Protein AF-A0A7C7JRC0-F1 (afdb_monomer_lite)

Sequence (87 aa):
MTVAYYDTYTGPPSKDRPAMFNGAFGVDVRNADGLIVVSDMTTGFWAFRMEGFSGWNGADWGMPDISSAQKWDEDLGEISFSPGGSR

pLDDT: mean 79.67, std 15.11, range [39.03, 96.31]

Secondary structure (DSSP, 8-state):
----------S---SSS-GGGGSEEEEEE-TTT-EEEEEETTTEEEEEE-TT-----GGGGT--S--GGG-SSS---------PPP-

Foldseek 3Di:
DDDDDPQQQPDDADPPDGSSQQGWDDWDAQQVFGWIWTAGNPPGIDIDGDPPRNGDAVVVVVHDPDDVSRCNPPDPDDPPPDPDDDD

Radius of gyration: 20.68 Å; chains: 1; bounding box: 36×51×62 Å

Structure (mmCIF, N/CA/C/O backbone):
data_AF-A0A7C7JRC0-F1
#
_entry.id   AF-A0A7C7JRC0-F1
#
loop_
_atom_site.group_PDB
_atom_site.id
_atom_site.type_symbol
_atom_site.label_atom_id
_atom_site.label_alt_id
_atom_site.label_comp_id
_atom_site.label_asym_id
_atom_site.label_entity_id
_atom_site.label_seq_id
_atom_site.pdbx_PDB_ins_code
_atom_site.Cartn_x
_atom_site.Cartn_y
_atom_site.Cartn_z
_atom_site.occupancy
_atom_site.B_iso_or_equiv
_atom_site.auth_seq_id
_atom_site.auth_comp_id
_atom_site.auth_asym_id
_atom_site.auth_atom_id
_atom_site.pdbx_PDB_model_num
ATOM 1 N N . MET A 1 1 ? -6.977 -23.693 -3.938 1.00 39.03 1 MET A N 1
ATOM 2 C CA . MET A 1 1 ? -5.695 -22.981 -3.762 1.00 39.03 1 MET A CA 1
ATOM 3 C C . MET A 1 1 ? -5.815 -21.652 -4.474 1.00 39.03 1 MET A C 1
ATOM 5 O O . MET A 1 1 ? -6.140 -21.662 -5.653 1.00 39.03 1 MET A O 1
ATOM 9 N N . THR A 1 2 ? -5.599 -20.542 -3.776 1.00 40.91 2 THR A N 1
ATOM 10 C CA . THR A 1 2 ? -5.470 -19.224 -4.407 1.00 40.91 2 THR A CA 1
ATOM 11 C C . THR A 1 2 ? -3.981 -18.949 -4.536 1.00 40.91 2 THR A C 1
ATOM 13 O O . THR A 1 2 ? -3.288 -18.860 -3.527 1.00 40.91 2 THR A O 1
ATOM 16 N N . VAL A 1 3 ? -3.479 -18.892 -5.767 1.00 40.72 3 VAL A N 1
ATOM 17 C CA . VAL A 1 3 ? -2.112 -18.452 -6.056 1.00 40.72 3 VAL A CA 1
ATOM 18 C C . VAL A 1 3 ? -2.213 -16.973 -6.397 1.00 40.72 3 VAL A C 1
ATOM 20 O O . VAL A 1 3 ? -2.771 -16.623 -7.433 1.00 40.72 3 VAL A O 1
ATOM 23 N N . ALA A 1 4 ? -1.740 -16.106 -5.507 1.00 44.03 4 ALA A N 1
ATOM 24 C CA . ALA A 1 4 ? -1.603 -14.688 -5.802 1.00 44.03 4 ALA A CA 1
ATOM 25 C C . ALA A 1 4 ? -0.179 -14.438 -6.313 1.00 44.03 4 ALA A C 1
ATOM 27 O O . ALA A 1 4 ? 0.792 -14.626 -5.582 1.00 44.03 4 ALA A O 1
ATOM 28 N N . TYR A 1 5 ? -0.060 -14.045 -7.581 1.00 53.69 5 TYR A N 1
ATOM 29 C CA . TYR A 1 5 ? 1.170 -13.471 -8.116 1.00 53.69 5 TYR A CA 1
ATOM 30 C C . TYR A 1 5 ? 1.132 -11.971 -7.831 1.00 53.69 5 TYR A C 1
ATOM 32 O O . TYR A 1 5 ? 0.405 -11.233 -8.489 1.00 53.69 5 TYR A O 1
ATOM 40 N N . 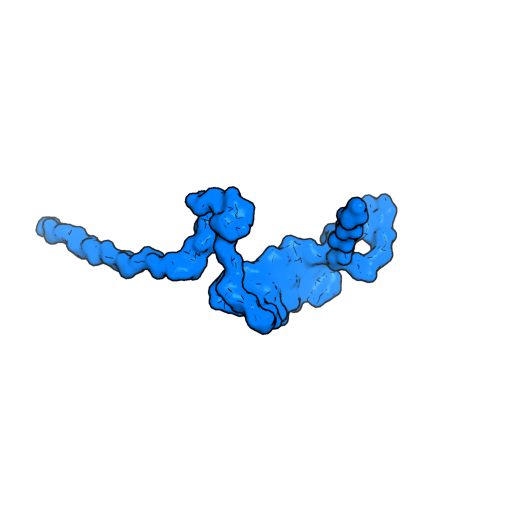TYR A 1 6 ? 1.884 -11.525 -6.828 1.00 62.44 6 TYR A N 1
ATOM 41 C CA . TYR A 1 6 ? 2.120 -10.103 -6.588 1.00 62.44 6 TYR A CA 1
ATOM 42 C C . TYR A 1 6 ? 3.340 -9.672 -7.405 1.00 62.44 6 TYR A C 1
ATOM 44 O O . TYR A 1 6 ? 4.414 -9.455 -6.849 1.00 62.44 6 TYR A O 1
ATOM 52 N N . ASP A 1 7 ? 3.207 -9.635 -8.734 1.00 70.81 7 ASP A N 1
ATOM 53 C CA . ASP A 1 7 ? 4.237 -9.023 -9.573 1.00 70.81 7 ASP A CA 1
ATOM 54 C C . ASP A 1 7 ? 3.943 -7.530 -9.701 1.00 70.81 7 ASP A C 1
ATOM 56 O O . ASP A 1 7 ? 2.956 -7.115 -10.309 1.00 70.81 7 ASP A O 1
ATOM 60 N N . THR A 1 8 ? 4.774 -6.726 -9.050 1.00 79.25 8 THR A N 1
ATOM 61 C CA . THR A 1 8 ? 4.694 -5.265 -9.086 1.00 79.25 8 THR A CA 1
ATOM 62 C C . THR A 1 8 ? 5.653 -4.671 -10.116 1.00 79.25 8 THR A C 1
ATOM 64 O O . THR A 1 8 ? 5.677 -3.454 -10.290 1.00 79.25 8 THR A O 1
ATOM 67 N N . TYR A 1 9 ? 6.438 -5.502 -10.810 1.00 84.62 9 TYR A N 1
ATOM 68 C CA . TYR A 1 9 ? 7.294 -5.081 -11.907 1.00 84.62 9 TYR A CA 1
ATOM 69 C C . TYR A 1 9 ? 6.588 -5.309 -13.246 1.00 84.62 9 TYR A C 1
ATOM 71 O O . TYR A 1 9 ? 6.139 -6.401 -13.568 1.00 84.62 9 TYR A O 1
ATOM 79 N N . THR A 1 10 ? 6.496 -4.261 -14.061 1.00 81.38 10 THR A N 1
ATOM 80 C CA . THR A 1 10 ? 5.745 -4.294 -15.328 1.00 81.38 10 THR A CA 1
ATOM 81 C C . THR A 1 10 ? 6.607 -4.631 -16.548 1.00 81.38 10 THR A C 1
ATOM 83 O O . THR A 1 10 ? 6.096 -4.684 -17.668 1.00 81.38 10 THR A O 1
ATOM 86 N N . GLY A 1 11 ? 7.915 -4.838 -16.362 1.00 83.25 11 GLY A N 1
ATOM 87 C CA . GLY A 1 11 ? 8.864 -5.113 -17.441 1.00 83.25 11 GLY A CA 1
ATOM 88 C C . GLY A 1 11 ? 9.187 -6.602 -17.639 1.00 83.25 11 GLY A C 1
ATOM 89 O O . GLY A 1 11 ? 8.699 -7.466 -16.913 1.00 83.25 11 GLY A O 1
ATOM 90 N N . PRO A 1 12 ? 10.026 -6.934 -18.636 1.00 85.00 12 PRO A N 1
ATOM 91 C CA . PRO A 1 12 ? 10.385 -8.316 -18.938 1.00 85.00 12 PRO A CA 1
ATOM 92 C C . PRO A 1 12 ? 11.302 -8.928 -17.861 1.00 85.00 12 PRO A C 1
ATOM 94 O O . PRO A 1 12 ? 12.159 -8.232 -17.311 1.00 85.00 12 PRO A O 1
ATOM 97 N N . PRO A 1 13 ? 11.208 -10.243 -17.595 1.00 81.69 13 PRO A N 1
ATOM 98 C CA . PRO A 1 13 ? 12.096 -10.910 -16.647 1.00 81.69 13 PRO A CA 1
ATOM 99 C C . PRO A 1 13 ? 13.558 -10.838 -17.112 1.00 81.69 13 PRO A C 1
ATOM 101 O O . PRO A 1 13 ? 13.856 -10.964 -18.300 1.00 81.69 13 PRO A O 1
ATOM 104 N N . SER A 1 14 ? 14.484 -10.692 -16.162 1.00 83.12 14 SER A N 1
ATOM 105 C CA . SER A 1 14 ? 15.928 -10.732 -16.418 1.00 83.12 14 SER A CA 1
ATOM 106 C C . SER A 1 14 ? 16.532 -12.040 -15.915 1.00 83.12 14 SER A C 1
ATOM 108 O O . SER A 1 14 ? 16.141 -12.558 -14.869 1.00 83.12 14 SER A O 1
ATOM 110 N N . LYS A 1 15 ? 17.489 -12.579 -16.680 1.00 83.69 15 LYS A N 1
ATOM 111 C CA . LYS A 1 15 ? 18.249 -13.785 -16.317 1.00 83.69 15 LYS A CA 1
ATOM 112 C C . LYS A 1 15 ? 19.457 -13.476 -15.429 1.00 83.69 15 LYS A C 1
ATOM 114 O O . LYS A 1 15 ? 19.920 -14.367 -14.728 1.00 83.69 15 LYS A O 1
ATOM 119 N N . ASP A 1 16 ? 19.934 -12.232 -15.448 1.00 85.50 16 ASP A N 1
ATOM 120 C CA . ASP A 1 16 ? 21.192 -11.833 -14.804 1.00 85.50 16 ASP A CA 1
ATOM 121 C C . ASP A 1 16 ? 20.978 -11.284 -13.387 1.00 85.50 16 ASP A C 1
ATOM 123 O O . ASP A 1 16 ? 21.839 -11.409 -12.518 1.00 85.50 16 ASP A O 1
ATOM 127 N N . ARG A 1 17 ? 19.813 -10.678 -13.130 1.00 81.38 17 ARG A N 1
ATOM 128 C CA . ARG A 1 17 ? 19.410 -10.161 -11.816 1.00 81.38 17 ARG A CA 1
ATOM 129 C C . ARG A 1 17 ? 17.889 -10.252 -11.680 1.00 81.38 17 ARG A C 1
ATOM 131 O O . ARG A 1 17 ? 17.202 -10.023 -12.673 1.00 81.38 17 ARG A O 1
ATOM 138 N N . PRO A 1 18 ? 17.336 -10.498 -10.478 1.00 83.00 18 PRO A N 1
ATOM 139 C CA . PRO A 1 18 ? 15.893 -10.419 -10.270 1.00 83.00 18 PRO A CA 1
ATOM 140 C C . PRO A 1 18 ? 15.358 -9.034 -10.666 1.00 83.00 18 PRO A C 1
ATOM 142 O O . PRO A 1 18 ? 15.590 -8.041 -9.977 1.00 83.00 18 PRO A O 1
ATOM 145 N N . ALA A 1 19 ? 14.653 -8.956 -11.797 1.00 82.62 19 ALA A N 1
ATOM 146 C CA . ALA A 1 19 ? 14.089 -7.701 -12.308 1.00 82.62 19 ALA A CA 1
ATOM 147 C C . ALA A 1 19 ? 12.966 -7.154 -11.406 1.00 82.62 19 ALA A C 1
ATOM 149 O O . ALA A 1 19 ? 12.668 -5.966 -11.426 1.00 82.62 19 ALA A O 1
ATOM 150 N N . MET A 1 20 ? 12.420 -8.020 -10.548 1.00 80.25 20 MET A N 1
ATOM 151 C CA . MET A 1 20 ? 11.411 -7.733 -9.525 1.00 80.25 20 MET A CA 1
ATOM 152 C C . MET A 1 20 ? 11.860 -6.632 -8.552 1.00 80.25 20 MET A C 1
ATOM 154 O O . MET A 1 20 ? 11.027 -5.913 -8.014 1.00 80.25 20 MET A O 1
ATOM 158 N N . PHE A 1 21 ? 13.176 -6.433 -8.387 1.00 79.31 21 PHE A N 1
ATOM 159 C CA . PHE A 1 21 ? 13.745 -5.282 -7.677 1.00 79.31 21 PHE A CA 1
ATOM 160 C C . PHE A 1 21 ? 13.491 -3.936 -8.372 1.00 79.31 21 PHE A C 1
ATOM 162 O O . PHE A 1 21 ? 14.117 -2.960 -7.999 1.00 79.31 21 PHE A O 1
ATOM 169 N N . ASN A 1 22 ? 12.667 -3.855 -9.411 1.00 85.38 22 ASN A N 1
ATOM 170 C CA . ASN A 1 22 ? 12.224 -2.583 -9.976 1.00 85.38 22 ASN A CA 1
ATOM 171 C C . ASN A 1 22 ? 10.726 -2.328 -9.750 1.00 85.38 22 ASN A C 1
ATOM 173 O O . ASN A 1 22 ? 10.231 -1.277 -10.161 1.00 85.38 22 ASN A O 1
ATOM 177 N N . GLY A 1 23 ? 10.015 -3.283 -9.137 1.00 87.06 23 GLY A N 1
ATOM 178 C CA . GLY A 1 23 ? 8.614 -3.145 -8.747 1.00 87.06 23 GLY A CA 1
ATOM 179 C C . GLY A 1 23 ? 8.434 -2.269 -7.506 1.00 87.06 23 GLY A C 1
ATOM 180 O O . GLY A 1 23 ? 9.354 -1.567 -7.089 1.00 87.06 23 GLY A O 1
ATOM 181 N N . ALA A 1 24 ? 7.241 -2.294 -6.916 1.00 89.38 24 ALA A N 1
ATOM 182 C CA . ALA A 1 24 ? 6.919 -1.493 -5.737 1.00 89.38 24 ALA A CA 1
ATOM 183 C C . ALA A 1 24 ? 7.827 -1.833 -4.540 1.00 89.38 24 ALA A C 1
ATOM 185 O O . ALA A 1 24 ? 7.940 -2.996 -4.149 1.00 89.38 24 ALA A O 1
ATOM 186 N N . PHE A 1 25 ? 8.443 -0.806 -3.951 1.00 83.06 25 PHE A N 1
ATOM 187 C CA . PHE A 1 25 ? 9.326 -0.891 -2.783 1.00 83.06 25 PHE A CA 1
ATOM 188 C C . PHE A 1 25 ? 8.676 -0.346 -1.521 1.00 83.06 25 PHE A C 1
ATOM 190 O O . PHE A 1 25 ? 8.701 -0.999 -0.481 1.00 83.06 25 PHE A O 1
ATOM 197 N N . GLY A 1 26 ? 8.137 0.870 -1.601 1.00 87.62 26 GLY A N 1
ATOM 198 C CA . GLY A 1 26 ? 7.397 1.486 -0.511 1.00 87.62 26 GLY A CA 1
ATOM 199 C C . GLY A 1 26 ? 5.916 1.374 -0.805 1.00 87.62 26 GLY A C 1
ATOM 200 O O . GLY A 1 26 ? 5.473 1.899 -1.820 1.00 87.62 26 GLY A O 1
ATOM 201 N N . VAL A 1 27 ? 5.166 0.701 0.061 1.00 91.56 27 VAL A N 1
ATOM 202 C CA . VAL A 1 27 ? 3.701 0.726 0.061 1.00 91.56 27 VAL A CA 1
ATOM 203 C C . VAL A 1 27 ? 3.266 1.019 1.482 1.00 91.56 27 VAL A C 1
ATOM 205 O O . VAL A 1 27 ? 3.666 0.301 2.398 1.00 91.56 27 VAL A O 1
ATOM 208 N N . ASP A 1 28 ? 2.466 2.061 1.660 1.00 91.94 28 ASP A N 1
ATOM 209 C CA . ASP A 1 28 ? 1.888 2.393 2.958 1.00 91.94 28 ASP A CA 1
ATOM 210 C C . ASP A 1 28 ? 0.439 2.858 2.806 1.00 91.94 28 ASP A C 1
ATOM 212 O O . ASP A 1 28 ? 0.076 3.494 1.809 1.00 91.94 28 ASP A O 1
ATOM 216 N N . VAL A 1 29 ? -0.384 2.516 3.797 1.00 91.50 29 VAL A N 1
ATOM 217 C CA . VAL A 1 29 ? -1.792 2.911 3.882 1.00 91.50 29 VAL A CA 1
ATOM 218 C C . VAL A 1 29 ? -1.981 3.670 5.181 1.00 91.50 29 VAL A C 1
ATOM 220 O O . VAL A 1 29 ? -1.967 3.095 6.272 1.00 91.50 29 VAL A O 1
ATOM 223 N N . ARG A 1 30 ? -2.196 4.978 5.070 1.00 90.88 30 ARG A N 1
ATOM 224 C CA . ARG A 1 30 ? -2.382 5.826 6.239 1.00 90.88 30 ARG A CA 1
ATOM 225 C C . ARG A 1 30 ? -3.745 5.574 6.857 1.00 90.88 30 ARG A C 1
ATOM 227 O O . ARG A 1 30 ? -4.772 5.824 6.233 1.00 90.88 30 ARG A O 1
ATOM 234 N N . ASN A 1 31 ? -3.750 5.160 8.118 1.00 90.56 31 ASN A N 1
ATOM 235 C CA . ASN A 1 31 ? -4.976 4.731 8.776 1.00 90.56 31 ASN A CA 1
ATOM 236 C C . ASN A 1 31 ? -6.012 5.852 8.963 1.00 90.56 31 ASN A C 1
ATOM 238 O O . ASN A 1 31 ? -7.204 5.621 8.812 1.00 90.56 31 ASN A O 1
ATOM 242 N N . ALA A 1 32 ? -5.540 7.077 9.218 1.00 88.44 32 ALA A N 1
ATOM 243 C CA . ALA A 1 32 ? -6.386 8.233 9.515 1.00 88.44 32 ALA A CA 1
ATOM 244 C C . ALA A 1 32 ? -7.401 8.564 8.419 1.00 88.44 32 ALA A C 1
ATOM 246 O O . ALA A 1 32 ? -8.409 9.222 8.670 1.00 88.44 32 ALA A O 1
ATOM 247 N N . ASP A 1 33 ? -7.084 8.202 7.179 1.00 89.88 33 ASP A N 1
ATOM 248 C CA . ASP A 1 33 ? -7.814 8.723 6.046 1.00 89.88 33 ASP A CA 1
ATOM 249 C C . ASP A 1 33 ? -7.797 7.775 4.828 1.00 89.88 33 ASP A C 1
ATOM 251 O O . ASP A 1 33 ? -8.689 7.826 3.996 1.00 89.88 33 ASP A O 1
ATOM 255 N N . GLY A 1 34 ?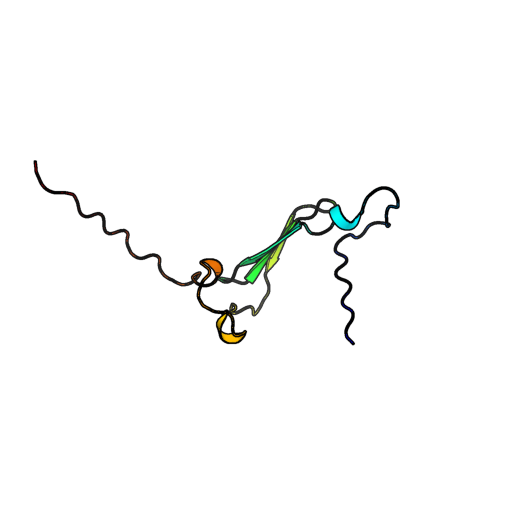 -6.878 6.819 4.730 1.00 92.31 34 GLY A N 1
ATOM 256 C CA . GLY A 1 34 ? -6.806 5.896 3.594 1.00 92.31 34 GLY A CA 1
ATOM 257 C C . GLY A 1 34 ? -6.041 6.473 2.411 1.00 92.31 34 GLY A C 1
ATOM 258 O O . GLY A 1 34 ? -6.268 6.075 1.265 1.00 92.31 34 GLY A O 1
ATOM 259 N N . LEU A 1 35 ? -5.149 7.438 2.662 1.00 94.88 35 LEU A N 1
ATOM 260 C CA . LEU A 1 35 ? -4.093 7.766 1.709 1.00 94.88 35 LEU A CA 1
ATOM 261 C C . LEU A 1 35 ? -3.201 6.535 1.510 1.00 94.88 35 LEU A C 1
ATOM 263 O O . LEU A 1 35 ? -2.612 6.028 2.461 1.00 94.88 35 LEU A O 1
ATOM 267 N N . ILE A 1 36 ? -3.081 6.094 0.265 1.00 95.38 36 ILE A N 1
ATOM 268 C CA . ILE A 1 36 ? -2.177 5.033 -0.161 1.00 95.38 36 ILE A CA 1
ATOM 269 C C . ILE A 1 36 ? -1.017 5.694 -0.888 1.00 95.38 36 ILE A C 1
ATOM 271 O O . ILE A 1 36 ? -1.232 6.411 -1.870 1.00 95.38 36 ILE A O 1
ATOM 275 N N . VAL A 1 37 ? 0.203 5.441 -0.431 1.00 95.88 37 VAL A N 1
ATOM 276 C CA . VAL A 1 37 ? 1.419 5.859 -1.132 1.00 95.88 37 VAL A CA 1
ATOM 277 C C . VAL A 1 37 ? 2.155 4.639 -1.651 1.00 95.88 37 VAL A C 1
ATOM 279 O O . VAL A 1 37 ? 2.296 3.642 -0.942 1.00 95.88 37 VAL A O 1
ATOM 282 N N . VAL A 1 38 ? 2.611 4.718 -2.898 1.00 94.44 38 VAL A N 1
ATOM 283 C CA . VAL A 1 38 ? 3.388 3.660 -3.545 1.00 94.44 38 VAL A CA 1
ATOM 284 C C . VAL A 1 38 ? 4.598 4.272 -4.233 1.00 94.44 38 VAL A C 1
ATOM 286 O O . VAL A 1 38 ? 4.478 5.290 -4.912 1.00 94.44 38 VAL A O 1
ATOM 289 N N . SER A 1 39 ? 5.762 3.649 -4.084 1.00 92.81 39 SER A N 1
ATOM 290 C CA . SER A 1 39 ? 6.952 3.978 -4.865 1.00 92.81 39 SER A CA 1
ATOM 291 C C . SER A 1 39 ? 7.533 2.745 -5.541 1.00 92.81 39 SER A C 1
ATOM 293 O O . SER A 1 39 ? 7.613 1.677 -4.935 1.00 92.81 39 SER A O 1
ATOM 295 N N . ASP A 1 40 ? 7.977 2.900 -6.783 1.00 90.88 40 ASP A N 1
ATOM 296 C CA . ASP A 1 40 ? 8.738 1.889 -7.517 1.00 90.88 40 ASP A CA 1
ATOM 297 C C . ASP A 1 40 ? 9.906 2.535 -8.292 1.00 90.88 40 ASP A C 1
ATOM 299 O O . ASP A 1 40 ? 10.004 3.763 -8.391 1.00 90.88 40 ASP A O 1
ATOM 303 N N . MET A 1 41 ? 10.826 1.719 -8.821 1.00 86.62 41 MET A N 1
ATOM 304 C CA . MET A 1 41 ? 12.019 2.222 -9.529 1.00 86.62 41 MET A CA 1
ATOM 305 C C . MET A 1 41 ? 11.786 2.532 -11.018 1.00 86.62 41 MET A C 1
ATOM 307 O O . MET A 1 41 ? 12.699 3.014 -11.686 1.00 86.62 41 MET A O 1
ATOM 311 N N . THR A 1 42 ? 10.598 2.243 -11.552 1.00 84.44 42 THR A N 1
ATOM 312 C CA . THR A 1 42 ? 10.278 2.318 -12.989 1.00 84.44 42 THR A CA 1
ATOM 313 C C . THR A 1 42 ? 9.395 3.520 -13.332 1.00 84.44 42 THR A C 1
ATOM 315 O O . THR A 1 42 ? 9.648 4.229 -14.303 1.00 84.44 42 THR A O 1
ATOM 318 N N . THR A 1 43 ? 8.347 3.742 -12.550 1.00 86.69 43 THR A N 1
ATOM 319 C CA . THR A 1 43 ? 7.287 4.728 -12.754 1.00 86.69 43 THR A CA 1
ATOM 320 C C . THR A 1 43 ? 7.287 5.827 -11.688 1.00 86.69 43 THR A C 1
ATOM 322 O O . THR A 1 43 ? 6.741 6.902 -11.928 1.00 86.69 43 THR A O 1
ATOM 325 N N . GLY A 1 44 ? 7.971 5.614 -10.556 1.00 90.00 44 GLY A N 1
ATOM 326 C CA . GLY A 1 44 ? 8.224 6.642 -9.547 1.00 90.00 44 GLY A CA 1
ATOM 327 C C . GLY A 1 44 ? 7.255 6.596 -8.366 1.00 90.00 44 GLY A C 1
ATOM 328 O O . GLY A 1 44 ? 7.002 5.531 -7.811 1.00 90.00 44 GLY A O 1
ATOM 329 N N . PHE A 1 45 ? 6.779 7.766 -7.928 1.00 93.69 45 PHE A N 1
ATOM 330 C CA . PHE A 1 45 ? 5.930 7.923 -6.743 1.00 93.69 45 PHE A CA 1
ATOM 331 C C . PHE A 1 45 ? 4.471 8.168 -7.123 1.00 93.69 45 PHE A C 1
ATOM 333 O O . PHE A 1 45 ? 4.171 9.036 -7.944 1.00 93.69 45 PHE A O 1
ATOM 340 N N . TRP A 1 46 ? 3.572 7.463 -6.446 1.00 94.25 46 TRP A N 1
ATOM 341 C CA . TRP A 1 46 ? 2.133 7.556 -6.624 1.00 94.25 46 TRP A CA 1
ATOM 342 C C . TRP A 1 46 ? 1.436 7.763 -5.287 1.00 94.25 46 TRP A C 1
ATOM 344 O O . TRP A 1 46 ? 1.808 7.170 -4.273 1.00 94.25 46 TRP A O 1
ATOM 354 N N . ALA A 1 47 ? 0.383 8.574 -5.309 1.00 96.31 47 ALA A N 1
ATOM 355 C CA . ALA A 1 47 ? -0.494 8.801 -4.174 1.00 96.31 47 ALA A CA 1
ATOM 356 C C . ALA A 1 47 ? -1.948 8.653 -4.625 1.00 96.31 47 ALA A C 1
ATOM 358 O O . ALA A 1 47 ? -2.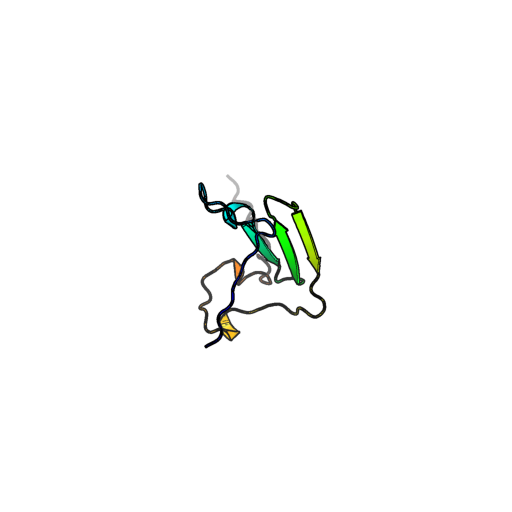390 9.332 -5.555 1.00 96.31 47 ALA A O 1
ATOM 359 N N . PHE A 1 48 ? -2.687 7.776 -3.953 1.00 94.69 48 PHE A N 1
ATOM 360 C CA . PHE A 1 48 ? -4.098 7.509 -4.216 1.00 94.69 48 PHE A CA 1
ATOM 361 C C . PHE A 1 48 ? -4.897 7.647 -2.931 1.00 94.69 48 PHE A C 1
ATOM 363 O O . PHE A 1 48 ? -4.391 7.395 -1.839 1.00 94.69 48 PHE A O 1
ATOM 370 N N . ARG A 1 49 ? -6.173 7.997 -3.057 1.00 94.56 49 ARG A N 1
ATOM 371 C CA . ARG A 1 49 ? -7.110 7.981 -1.940 1.00 94.56 49 ARG A CA 1
ATOM 372 C C . ARG A 1 49 ? -8.079 6.819 -2.105 1.00 94.56 49 ARG A C 1
ATOM 374 O O . ARG A 1 49 ? -8.750 6.732 -3.130 1.00 94.56 49 ARG A O 1
ATOM 381 N N . MET A 1 50 ? -8.156 5.943 -1.106 1.00 94.94 50 MET A N 1
ATOM 382 C CA . MET A 1 50 ? -9.191 4.916 -1.047 1.00 94.94 50 MET A CA 1
ATOM 383 C C . MET A 1 50 ? -10.479 5.509 -0.473 1.00 94.94 50 MET A C 1
ATOM 385 O O . MET A 1 50 ? -10.578 5.788 0.721 1.00 94.94 50 MET A O 1
ATOM 389 N N . GLU A 1 51 ? -11.470 5.699 -1.335 1.00 95.31 51 GLU A N 1
ATOM 390 C CA . GLU A 1 51 ? -12.805 6.110 -0.906 1.00 95.31 51 GLU A CA 1
ATOM 391 C C . GLU A 1 51 ? -13.474 5.018 -0.064 1.00 95.31 51 GLU A C 1
ATOM 393 O O . GLU A 1 51 ? -13.388 3.829 -0.377 1.00 95.31 51 GLU A O 1
ATOM 398 N N . GLY A 1 52 ? -14.145 5.429 1.014 1.00 93.06 52 GLY A N 1
ATOM 399 C CA . GLY A 1 52 ? -14.831 4.519 1.938 1.00 93.06 52 GLY A CA 1
ATOM 400 C C . GLY A 1 52 ? -13.922 3.762 2.912 1.00 93.06 52 GLY A C 1
ATOM 401 O O . GLY A 1 52 ? -14.415 2.923 3.662 1.00 93.06 52 GLY A O 1
ATOM 402 N N . PHE A 1 53 ? -12.619 4.049 2.940 1.00 91.19 53 PHE A N 1
ATOM 403 C CA . PHE A 1 53 ? -11.721 3.480 3.939 1.00 91.19 53 PHE A CA 1
ATOM 404 C C . PHE A 1 53 ? -11.950 4.131 5.308 1.00 91.19 53 PHE A C 1
ATOM 406 O O . PHE A 1 53 ? -11.750 5.331 5.480 1.00 91.19 53 PHE A O 1
ATOM 413 N N . SER A 1 54 ? -12.368 3.329 6.284 1.00 87.25 54 SER A N 1
ATOM 414 C CA . SER A 1 54 ? -12.671 3.767 7.653 1.00 87.25 54 SER A CA 1
ATOM 415 C C . SER A 1 54 ? -11.562 3.448 8.659 1.00 87.25 54 SER A C 1
ATOM 417 O O . SER A 1 54 ? -11.787 3.534 9.862 1.00 87.25 54 SER A O 1
ATOM 419 N N . GLY A 1 55 ? -10.393 3.036 8.174 1.00 86.19 55 GLY A N 1
ATOM 420 C CA . GLY A 1 55 ? -9.299 2.548 9.000 1.00 86.19 55 GLY A CA 1
ATOM 421 C C . GLY A 1 55 ? -9.329 1.035 9.244 1.00 86.19 55 GLY A C 1
ATOM 422 O O . GLY A 1 55 ? -10.270 0.334 8.869 1.00 86.19 55 GLY A O 1
ATOM 423 N N . TRP A 1 56 ? -8.269 0.531 9.869 1.00 84.88 56 TRP A N 1
ATOM 424 C CA . TRP A 1 56 ? -8.111 -0.846 10.331 1.00 84.88 56 TRP A CA 1
ATOM 425 C C . TRP A 1 56 ? -7.682 -0.872 11.801 1.00 84.88 56 TRP A C 1
ATOM 427 O O . TRP A 1 56 ? -6.930 -0.003 12.251 1.00 84.88 56 TRP A O 1
ATOM 437 N N . ASN A 1 57 ? -8.123 -1.888 12.544 1.00 84.88 57 ASN A N 1
ATOM 438 C CA . ASN A 1 57 ? -7.656 -2.162 13.899 1.00 84.88 57 ASN A CA 1
ATOM 439 C C . ASN A 1 57 ? -7.045 -3.568 13.958 1.00 84.88 57 ASN A C 1
ATOM 441 O O . ASN A 1 57 ? -7.617 -4.529 13.447 1.00 84.88 57 ASN A O 1
ATOM 445 N N . GLY A 1 5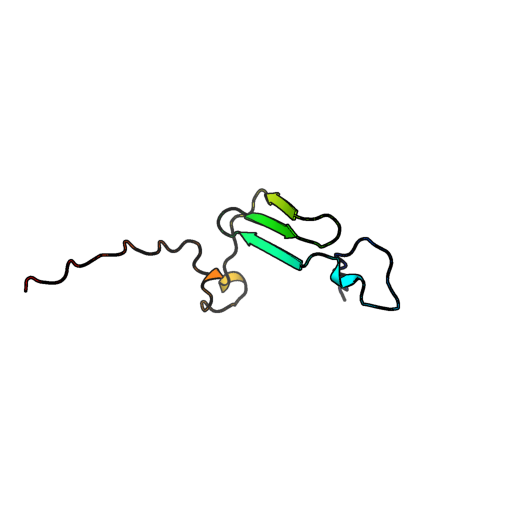8 ? -5.869 -3.707 14.576 1.00 86.00 58 GLY A N 1
ATOM 446 C CA . GLY A 1 58 ? -5.201 -5.006 14.707 1.00 86.00 58 GLY A CA 1
ATOM 447 C C . GLY A 1 58 ? -6.037 -6.051 15.459 1.00 86.00 58 GLY A C 1
ATOM 448 O O . GLY A 1 58 ? -5.960 -7.234 15.127 1.00 86.00 58 GLY A O 1
ATOM 449 N N . ALA A 1 59 ? -6.877 -5.624 16.409 1.00 87.69 59 ALA A N 1
ATOM 450 C CA . ALA A 1 59 ? -7.752 -6.505 17.180 1.00 87.69 59 ALA A CA 1
ATOM 451 C C . ALA A 1 59 ? -8.773 -7.243 16.299 1.00 87.69 59 ALA A C 1
ATOM 453 O O . ALA A 1 59 ? -9.042 -8.418 16.551 1.00 87.69 59 ALA A O 1
ATOM 454 N N . ASP A 1 60 ? -9.253 -6.612 15.220 1.00 88.38 60 ASP A N 1
ATOM 455 C CA . ASP A 1 60 ? -10.166 -7.236 14.247 1.00 88.38 60 ASP A CA 1
ATOM 456 C C . ASP A 1 60 ? -9.514 -8.426 13.517 1.00 88.38 60 ASP A C 1
ATOM 458 O O . ASP A 1 60 ? -10.199 -9.292 12.973 1.00 88.38 60 ASP A O 1
ATOM 462 N N . TRP A 1 61 ? -8.179 -8.494 13.545 1.00 87.31 61 TRP A N 1
ATOM 463 C CA . TRP A 1 61 ? -7.354 -9.530 12.924 1.00 87.31 61 TRP A CA 1
ATOM 464 C C . TRP A 1 61 ? -6.591 -10.385 13.947 1.00 87.31 61 TRP A C 1
ATOM 466 O O . TRP A 1 61 ? -5.688 -11.136 13.574 1.00 87.31 61 TRP A O 1
ATOM 476 N N . GLY A 1 62 ? -6.922 -10.276 15.240 1.00 90.69 62 GLY A N 1
ATOM 477 C CA . GLY A 1 62 ? -6.266 -11.027 16.314 1.00 90.69 62 GLY A CA 1
ATOM 478 C C . GLY A 1 62 ? -4.807 -10.629 16.575 1.00 90.69 62 GLY A C 1
ATOM 479 O O . GLY A 1 62 ? -4.073 -11.395 17.200 1.00 90.69 62 GLY A O 1
ATOM 480 N N . MET A 1 63 ? -4.374 -9.457 16.100 1.00 89.62 63 MET A N 1
ATOM 481 C CA . MET A 1 63 ? -3.033 -8.934 16.360 1.00 89.62 63 MET A CA 1
ATOM 482 C C . MET A 1 63 ? -2.992 -8.214 17.716 1.00 89.62 63 MET A C 1
ATOM 484 O O . MET A 1 63 ? -3.883 -7.414 18.007 1.00 89.62 63 MET A O 1
ATOM 488 N N . PRO A 1 64 ? -1.968 -8.465 18.552 1.00 89.38 64 PRO A N 1
ATOM 489 C CA . PRO A 1 64 ? -1.832 -7.800 19.846 1.00 89.38 64 PRO A CA 1
ATOM 490 C C . PRO A 1 64 ? -1.503 -6.307 19.682 1.00 89.38 64 PRO A C 1
ATOM 492 O O . PRO A 1 64 ? -0.887 -5.918 18.691 1.00 89.38 64 PRO A O 1
ATOM 495 N N . ASP A 1 65 ? -1.885 -5.474 20.656 1.00 88.75 65 ASP A N 1
ATOM 496 C CA . ASP A 1 65 ? -1.540 -4.041 20.699 1.00 88.75 65 ASP A CA 1
ATOM 497 C C . ASP A 1 65 ? -0.098 -3.835 21.190 1.00 88.75 65 ASP A C 1
ATOM 499 O O . ASP A 1 65 ? 0.161 -3.655 22.381 1.00 88.75 65 ASP A O 1
ATOM 503 N N . ILE A 1 66 ? 0.862 -3.949 20.271 1.00 87.44 66 ILE A N 1
ATOM 504 C CA . ILE A 1 66 ? 2.303 -3.843 20.572 1.00 87.44 66 ILE A CA 1
ATOM 505 C C . ILE A 1 66 ? 3.046 -2.883 19.641 1.00 87.44 66 ILE A C 1
ATOM 507 O O . ILE A 1 66 ? 4.246 -2.667 19.817 1.00 87.44 66 ILE A O 1
ATOM 511 N N . SER A 1 67 ? 2.367 -2.329 18.637 1.00 82.06 67 SER A N 1
ATOM 512 C CA . SER A 1 67 ? 2.964 -1.472 17.618 1.00 82.06 67 SER A CA 1
ATOM 513 C C . SER A 1 67 ? 2.431 -0.052 17.720 1.00 82.06 67 SER A C 1
ATOM 515 O O . SER A 1 67 ? 1.226 0.167 17.789 1.00 82.06 67 SER A O 1
ATOM 517 N N . SER A 1 68 ? 3.319 0.937 17.611 1.00 79.62 68 SER A N 1
ATOM 518 C CA . SER A 1 68 ? 2.915 2.341 17.471 1.00 79.62 68 SER A CA 1
ATOM 519 C C . SER A 1 68 ? 2.054 2.589 16.228 1.00 79.62 68 SER A C 1
ATOM 521 O O . SER A 1 68 ? 1.263 3.524 16.221 1.00 79.62 68 SER A O 1
ATOM 523 N N . ALA A 1 69 ? 2.137 1.730 15.204 1.00 76.88 69 ALA A N 1
ATOM 524 C CA . ALA A 1 69 ? 1.262 1.802 14.032 1.00 76.88 69 ALA A CA 1
ATOM 525 C C . ALA A 1 69 ? -0.228 1.591 14.376 1.00 76.88 69 ALA A C 1
ATOM 527 O O . ALA A 1 69 ? -1.094 1.992 13.603 1.00 76.88 69 ALA A O 1
ATOM 528 N N . GLN A 1 70 ? -0.532 0.970 15.522 1.00 79.44 70 GLN A N 1
ATOM 529 C CA . GLN A 1 70 ? -1.903 0.743 15.991 1.00 79.44 70 GLN A CA 1
ATOM 530 C C . GLN A 1 70 ? -2.477 1.958 16.733 1.00 79.44 70 GLN A C 1
ATOM 532 O O . GLN A 1 70 ? -3.691 2.062 16.850 1.00 79.44 70 GLN A O 1
ATOM 537 N N . LYS A 1 71 ? -1.626 2.893 17.172 1.00 81.00 71 LYS A N 1
ATOM 538 C CA . LYS A 1 71 ? -1.965 4.041 18.030 1.00 81.00 71 LYS A CA 1
ATOM 539 C C . LYS A 1 71 ? -1.984 5.336 17.232 1.00 81.00 71 LYS A C 1
ATOM 541 O O . LYS A 1 71 ? -1.296 6.301 17.546 1.00 81.00 71 LYS A O 1
ATOM 546 N N . TRP A 1 72 ? -2.701 5.303 16.116 1.00 77.69 72 TRP A N 1
ATOM 547 C CA . TRP A 1 72 ? -2.745 6.398 15.144 1.00 77.69 72 TRP A CA 1
ATOM 548 C C . TRP A 1 72 ? -3.778 7.473 15.513 1.00 77.69 72 TRP A C 1
ATOM 550 O O . TRP A 1 72 ? -3.674 8.597 15.025 1.00 77.69 72 TRP A O 1
ATOM 560 N N . ASP A 1 73 ? -4.768 7.116 16.331 1.00 76.88 73 ASP A N 1
ATOM 561 C CA . ASP A 1 73 ? -5.864 7.953 16.829 1.00 76.88 73 ASP A CA 1
ATOM 562 C C . ASP A 1 73 ? -5.692 8.356 18.302 1.00 76.88 73 ASP A C 1
ATOM 564 O O . ASP A 1 73 ? -6.469 9.162 18.815 1.00 76.88 73 ASP A O 1
ATOM 568 N N . GLU A 1 74 ? -4.671 7.828 18.981 1.00 79.44 74 GLU A N 1
ATOM 569 C CA . GLU A 1 74 ? -4.317 8.261 20.327 1.00 79.44 74 GLU A CA 1
ATOM 570 C C . GLU A 1 74 ? -3.780 9.696 20.281 1.00 79.44 74 GLU A C 1
ATOM 572 O O . GLU A 1 74 ? -2.749 9.988 19.669 1.00 79.44 74 GLU A O 1
ATOM 577 N N . ASP A 1 75 ? -4.483 10.603 20.956 1.00 64.19 75 ASP A N 1
ATOM 578 C CA . ASP A 1 75 ? -3.978 11.943 21.214 1.00 64.19 75 ASP A CA 1
ATOM 579 C C . ASP A 1 75 ? -2.735 11.796 22.103 1.00 64.19 75 ASP A C 1
ATOM 581 O O . ASP A 1 75 ? -2.819 11.238 23.200 1.00 64.19 75 ASP A O 1
ATOM 585 N N . LEU A 1 76 ? -1.565 12.257 21.644 1.00 62.16 76 LEU A N 1
ATOM 586 C CA . LEU A 1 76 ? -0.273 12.036 22.323 1.00 62.16 76 LEU A CA 1
ATOM 587 C C . LEU A 1 76 ? -0.152 12.741 23.692 1.00 62.16 76 L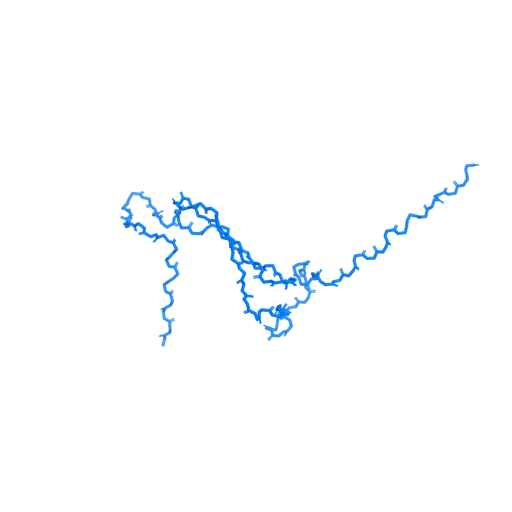EU A C 1
ATOM 589 O O . LEU A 1 76 ? 0.927 12.761 24.287 1.00 62.16 76 LEU A O 1
ATOM 593 N N . GLY A 1 77 ? -1.255 13.291 24.202 1.00 56.16 77 GLY A N 1
ATOM 594 C CA . GLY A 1 77 ? -1.338 14.075 25.418 1.00 56.16 77 GLY A CA 1
ATOM 595 C C . GLY A 1 77 ? -0.653 15.429 25.260 1.00 56.16 77 GLY A C 1
ATOM 596 O O . GLY A 1 77 ? 0.356 15.581 24.569 1.00 56.16 77 GLY A O 1
ATOM 597 N N . GLU A 1 78 ? -1.181 16.446 25.938 1.00 54.81 78 GLU A N 1
ATOM 598 C CA . GLU A 1 78 ? -0.420 17.672 26.147 1.00 54.81 78 GLU A CA 1
ATOM 599 C C . GLU A 1 78 ? 0.900 17.314 26.839 1.00 54.81 78 GLU A C 1
ATOM 601 O O . GLU A 1 78 ? 0.915 16.735 27.928 1.00 54.81 78 GLU A O 1
ATOM 606 N N . ILE A 1 79 ? 2.026 17.673 26.220 1.00 60.62 79 ILE A N 1
ATOM 607 C CA . ILE A 1 79 ? 3.328 17.631 26.882 1.00 60.62 79 ILE A CA 1
ATOM 608 C C . ILE A 1 79 ? 3.267 18.651 28.023 1.00 60.62 79 ILE A C 1
ATOM 610 O O . ILE A 1 79 ? 3.527 19.840 27.830 1.00 60.62 79 ILE A O 1
ATOM 614 N N . SER A 1 80 ? 2.902 18.202 29.223 1.00 56.62 80 SER A N 1
ATOM 615 C CA . SER A 1 80 ? 2.896 19.048 30.409 1.00 56.62 80 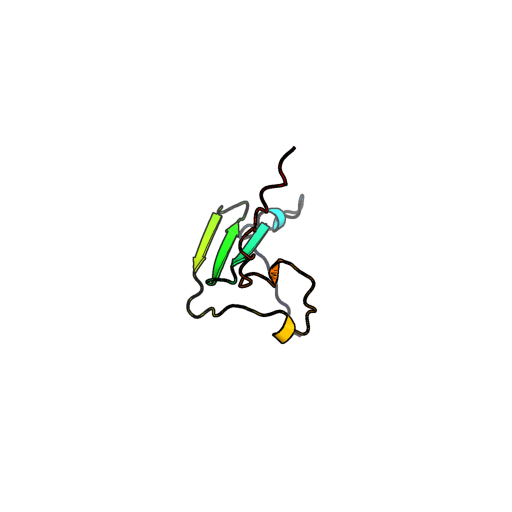SER A CA 1
ATOM 616 C C . SER A 1 80 ? 4.344 19.330 30.813 1.00 56.62 80 SER A C 1
ATOM 618 O O . SER A 1 80 ? 4.972 18.561 31.546 1.00 56.62 80 SER A O 1
ATOM 620 N N . PHE A 1 81 ? 4.900 20.436 30.324 1.00 55.25 81 PHE A N 1
ATOM 621 C CA . PHE A 1 81 ? 6.121 20.998 30.884 1.00 55.25 81 PHE A CA 1
ATOM 622 C C . PHE A 1 81 ? 5.816 21.462 32.309 1.00 55.25 81 PHE A C 1
ATOM 624 O O . PHE A 1 81 ? 5.189 22.497 32.510 1.00 55.25 81 PHE A O 1
ATOM 631 N N . SER A 1 82 ? 6.271 20.706 33.309 1.00 58.47 82 SER A N 1
ATOM 632 C CA . SER A 1 82 ? 6.417 21.256 34.657 1.00 58.47 82 SER A CA 1
ATOM 633 C C . SER A 1 82 ? 7.621 22.202 34.639 1.00 58.47 82 SER A C 1
ATOM 635 O O . SER A 1 82 ? 8.741 21.731 34.417 1.00 58.47 82 SER A O 1
ATOM 637 N N . PRO A 1 83 ? 7.444 23.521 34.843 1.00 53.44 83 PRO A N 1
ATOM 638 C CA . PRO A 1 83 ? 8.578 24.409 35.011 1.00 53.44 83 PRO A CA 1
ATOM 639 C C . PRO A 1 83 ? 9.230 24.036 36.344 1.00 53.44 83 PRO A C 1
ATOM 641 O O . PRO A 1 83 ? 8.646 24.208 37.413 1.00 53.44 83 PRO A O 1
ATOM 644 N N . GLY A 1 84 ? 10.413 23.430 36.253 1.00 54.53 84 GLY A N 1
ATOM 645 C CA . GLY A 1 84 ? 11.204 23.002 37.398 1.00 54.53 84 GLY A CA 1
ATOM 646 C C . GLY A 1 84 ? 11.471 24.150 38.370 1.00 54.53 84 GLY A C 1
ATOM 647 O O . GLY A 1 84 ? 11.626 25.304 37.971 1.00 54.53 84 GLY A O 1
ATOM 648 N N . GLY A 1 85 ? 11.493 23.781 39.650 1.00 51.34 85 GLY A N 1
ATOM 649 C CA . GLY A 1 85 ? 11.517 24.657 40.812 1.00 51.34 85 GLY A CA 1
ATOM 650 C C . GLY A 1 85 ? 12.641 25.688 40.844 1.00 51.34 85 GLY A C 1
ATOM 651 O O . GLY A 1 85 ? 13.739 25.486 40.322 1.00 51.34 85 GLY A O 1
ATOM 652 N N . SER A 1 86 ? 12.323 26.793 41.517 1.00 53.84 86 SER A N 1
ATOM 653 C CA . SER A 1 86 ? 13.247 27.854 41.897 1.00 53.84 86 SER A CA 1
ATOM 654 C C . SER A 1 86 ? 14.506 27.289 42.557 1.00 53.84 86 SER A C 1
ATOM 656 O O . SER A 1 86 ? 14.421 26.450 43.454 1.00 53.84 86 SER A O 1
ATOM 658 N N . ARG A 1 87 ? 15.657 27.772 42.079 1.00 53.00 87 ARG A N 1
ATOM 659 C CA . ARG A 1 87 ? 16.962 27.643 42.737 1.00 53.00 87 ARG A CA 1
ATOM 660 C C . ARG A 1 87 ? 16.992 28.402 44.056 1.00 53.00 87 ARG A C 1
ATOM 662 O O . ARG A 1 87 ? 16.301 29.443 44.133 1.00 53.00 87 ARG A O 1
#